Protein AF-A0A7X6ATV6-F1 (afdb_monomer_lite)

Radius of gyration: 15.99 Å; chains: 1; bounding box: 44×37×43 Å

Structure (mmCIF, N/CA/C/O backbone):
data_AF-A0A7X6ATV6-F1
#
_entry.id   AF-A0A7X6ATV6-F1
#
loop_
_atom_site.group_PDB
_atom_site.id
_atom_site.type_symbol
_atom_site.label_atom_id
_atom_site.label_alt_id
_atom_site.label_comp_id
_atom_site.label_asym_id
_atom_site.label_entity_id
_atom_site.label_seq_id
_atom_site.pdbx_PDB_ins_code
_atom_site.Cartn_x
_atom_site.Cartn_y
_atom_site.Cartn_z
_atom_site.occupancy
_atom_site.B_iso_or_equiv
_atom_site.auth_seq_id
_atom_site.auth_comp_id
_atom_site.auth_asym_id
_atom_site.auth_atom_id
_atom_site.pdbx_PDB_model_num
ATOM 1 N N . MET A 1 1 ? -5.546 -9.892 16.527 1.00 70.88 1 MET A N 1
ATOM 2 C CA . MET A 1 1 ? -4.340 -10.715 16.251 1.00 70.88 1 MET A CA 1
ATOM 3 C C . MET A 1 1 ? -4.509 -11.783 15.181 1.00 70.88 1 MET A C 1
ATOM 5 O O . MET A 1 1 ? -3.735 -11.763 14.235 1.00 70.88 1 MET A O 1
ATOM 9 N N . ALA A 1 2 ? -5.465 -12.716 15.292 1.00 83.88 2 ALA A N 1
ATOM 10 C CA . ALA A 1 2 ? -5.618 -13.784 14.291 1.00 83.88 2 ALA A CA 1
ATOM 11 C C . ALA A 1 2 ? -5.900 -13.245 12.872 1.00 83.88 2 ALA A C 1
ATOM 13 O O . ALA A 1 2 ? -5.251 -13.680 11.928 1.00 83.88 2 ALA A O 1
ATOM 14 N N . ALA A 1 3 ? -6.782 -12.245 12.746 1.00 85.44 3 ALA A N 1
ATOM 15 C CA . ALA A 1 3 ? -7.108 -11.611 11.465 1.00 85.44 3 ALA A CA 1
ATOM 16 C C . ALA A 1 3 ? -5.897 -10.924 10.801 1.00 85.44 3 ALA A C 1
ATOM 18 O O . ALA A 1 3 ? -5.619 -11.189 9.639 1.00 85.44 3 ALA A O 1
ATOM 19 N N . ALA A 1 4 ? -5.129 -10.117 11.544 1.00 83.38 4 ALA A N 1
ATOM 20 C CA . ALA A 1 4 ? -3.933 -9.446 11.019 1.00 83.38 4 ALA A CA 1
ATOM 21 C C . ALA A 1 4 ? -2.849 -10.441 10.563 1.00 83.38 4 ALA A C 1
ATOM 23 O O . ALA A 1 4 ? -2.261 -10.273 9.501 1.00 83.38 4 ALA A O 1
ATOM 24 N N . ARG A 1 5 ? -2.625 -11.529 11.315 1.00 85.12 5 ARG A N 1
ATOM 25 C CA . ARG A 1 5 ? -1.685 -12.584 10.895 1.00 85.12 5 ARG A CA 1
ATOM 26 C C . ARG A 1 5 ? -2.152 -13.323 9.645 1.00 85.12 5 ARG A C 1
ATOM 28 O O . ARG A 1 5 ? -1.343 -13.627 8.776 1.00 85.12 5 ARG A O 1
ATOM 35 N N . GLU A 1 6 ? -3.447 -13.609 9.549 1.00 88.88 6 GLU A N 1
ATOM 36 C CA . GLU A 1 6 ? -4.021 -14.246 8.364 1.00 88.88 6 GLU A CA 1
ATOM 37 C C . GLU A 1 6 ? -3.936 -13.336 7.131 1.00 88.88 6 GLU A C 1
ATOM 39 O O . GLU A 1 6 ? -3.590 -13.806 6.050 1.00 88.88 6 GLU A O 1
ATOM 44 N N . MET A 1 7 ? -4.181 -12.036 7.297 1.00 91.69 7 MET A N 1
ATOM 45 C CA . MET A 1 7 ? -3.987 -11.024 6.259 1.00 91.69 7 MET A CA 1
ATOM 46 C C . MET A 1 7 ? -2.541 -11.025 5.741 1.00 91.69 7 MET A C 1
ATOM 48 O O . MET A 1 7 ? -2.336 -11.184 4.539 1.00 91.69 7 MET A O 1
ATOM 52 N N . VAL A 1 8 ? -1.543 -10.930 6.631 1.00 86.62 8 VAL A N 1
ATOM 53 C CA . VAL A 1 8 ? -0.115 -10.990 6.253 1.00 86.62 8 VAL A CA 1
ATOM 54 C C . VAL A 1 8 ? 0.183 -12.255 5.456 1.00 86.62 8 VAL A C 1
ATOM 56 O O . VAL A 1 8 ? 0.708 -12.184 4.347 1.00 86.62 8 VAL A O 1
ATOM 59 N N . ARG A 1 9 ? -0.254 -13.414 5.962 1.00 89.12 9 ARG A N 1
ATOM 60 C CA . ARG A 1 9 ? -0.048 -14.704 5.298 1.00 89.12 9 ARG A CA 1
ATOM 61 C C . ARG A 1 9 ? -0.626 -14.724 3.878 1.00 89.12 9 ARG A C 1
ATOM 63 O O . ARG A 1 9 ? -0.003 -15.277 2.973 1.00 89.12 9 ARG A O 1
ATOM 70 N N . ARG A 1 10 ? -1.817 -14.157 3.658 1.00 89.19 10 ARG A N 1
ATOM 71 C CA . ARG A 1 10 ? -2.444 -14.104 2.324 1.00 89.19 10 ARG A CA 1
ATOM 72 C C . ARG A 1 10 ? -1.677 -13.205 1.360 1.00 89.19 10 ARG A C 1
ATOM 74 O O . ARG A 1 10 ? -1.476 -13.602 0.209 1.00 89.19 10 ARG A O 1
ATOM 81 N N . VAL A 1 11 ? -1.225 -12.042 1.829 1.00 88.19 11 VAL A N 1
ATOM 82 C CA . VAL A 1 11 ? -0.387 -11.127 1.041 1.00 88.19 11 VAL A CA 1
ATOM 83 C C . VAL A 1 11 ? 0.919 -11.817 0.654 1.00 88.19 11 VAL A C 1
ATOM 85 O O . VAL A 1 11 ? 1.252 -11.852 -0.532 1.00 88.19 11 VAL A O 1
ATOM 88 N N . ASP A 1 12 ? 1.596 -12.459 1.606 1.00 87.25 12 ASP A N 1
ATOM 89 C CA . ASP A 1 12 ? 2.847 -13.181 1.364 1.00 87.25 12 ASP A CA 1
ATOM 90 C C . ASP A 1 12 ? 2.681 -14.297 0.332 1.00 87.25 12 ASP A C 1
ATOM 92 O O . ASP A 1 12 ? 3.467 -14.389 -0.613 1.00 87.25 12 ASP A O 1
ATOM 96 N N . VAL A 1 13 ? 1.621 -15.106 0.451 1.00 89.00 13 VAL A N 1
ATOM 97 C CA . VAL A 1 13 ? 1.311 -16.170 -0.517 1.00 89.00 13 VAL A CA 1
ATOM 98 C C . VAL A 1 13 ? 1.110 -15.601 -1.922 1.00 89.00 13 VAL A C 1
ATOM 100 O O . VAL A 1 13 ? 1.645 -16.153 -2.885 1.00 89.00 13 VAL A O 1
ATOM 103 N N . ARG A 1 14 ? 0.382 -14.487 -2.075 1.00 90.50 14 ARG A N 1
ATOM 104 C CA . ARG A 1 14 ? 0.171 -13.876 -3.399 1.00 90.50 14 ARG A CA 1
ATOM 105 C C . ARG A 1 14 ? 1.440 -13.248 -3.964 1.00 90.50 14 ARG A C 1
ATOM 107 O O . ARG A 1 14 ? 1.712 -13.407 -5.153 1.00 90.50 14 ARG A O 1
ATOM 114 N N . VAL A 1 15 ? 2.236 -12.573 -3.137 1.00 85.50 15 VAL A N 1
ATOM 115 C CA . VAL A 1 15 ? 3.523 -11.994 -3.555 1.00 85.50 15 VAL A CA 1
ATOM 116 C C . VAL A 1 15 ? 4.514 -13.094 -3.951 1.00 85.50 15 VAL A C 1
ATOM 118 O O . VAL A 1 15 ? 5.241 -12.929 -4.933 1.00 85.50 15 VAL A O 1
ATOM 121 N N . ALA A 1 16 ? 4.532 -14.222 -3.237 1.00 83.56 16 ALA A N 1
ATOM 122 C CA . ALA A 1 16 ? 5.330 -15.396 -3.586 1.00 83.56 16 ALA A CA 1
ATOM 123 C C . ALA A 1 16 ? 4.864 -16.026 -4.907 1.00 83.56 16 ALA A C 1
ATOM 125 O O . ALA A 1 16 ? 5.672 -16.196 -5.817 1.00 83.56 16 ALA A O 1
ATOM 126 N N . ALA A 1 17 ? 3.559 -16.247 -5.077 1.00 84.38 17 ALA A N 1
ATOM 127 C CA . ALA A 1 17 ? 3.002 -16.759 -6.328 1.00 84.38 17 ALA A CA 1
ATOM 128 C C . ALA A 1 17 ? 3.311 -15.835 -7.523 1.00 84.38 17 ALA A C 1
ATOM 130 O O . ALA A 1 17 ? 3.591 -16.308 -8.623 1.00 84.38 17 ALA A O 1
ATOM 131 N N . GLN A 1 18 ? 3.318 -14.513 -7.314 1.00 79.69 18 GLN A N 1
ATOM 132 C CA . GLN A 1 18 ? 3.733 -13.546 -8.334 1.00 79.69 18 GLN A CA 1
ATOM 133 C C . GLN A 1 18 ? 5.227 -13.606 -8.661 1.00 79.69 18 GLN A C 1
ATOM 135 O O . GLN A 1 18 ? 5.617 -13.228 -9.758 1.00 79.69 18 GLN A O 1
ATOM 140 N N . ARG A 1 19 ? 6.085 -14.068 -7.744 1.00 75.06 19 ARG A N 1
ATOM 141 C CA . ARG A 1 19 ? 7.507 -14.322 -8.038 1.00 75.06 19 ARG A CA 1
ATOM 142 C C . ARG A 1 19 ? 7.679 -15.551 -8.922 1.00 75.06 19 ARG A C 1
ATOM 144 O O . ARG A 1 19 ? 8.480 -15.504 -9.847 1.00 75.06 19 ARG A O 1
ATOM 151 N N . GLU A 1 20 ? 6.926 -16.609 -8.647 1.00 72.19 20 GLU A N 1
ATOM 152 C CA . GLU A 1 20 ? 7.000 -17.887 -9.368 1.00 72.19 20 GLU A CA 1
ATOM 153 C C . GLU A 1 20 ? 6.452 -17.794 -10.796 1.00 72.19 20 GLU A C 1
ATOM 155 O O . GLU A 1 20 ? 6.977 -18.430 -11.704 1.00 72.19 20 GLU A O 1
ATOM 160 N N . ARG A 1 21 ? 5.426 -16.964 -11.015 1.00 70.88 21 ARG A N 1
ATOM 161 C CA . ARG A 1 21 ? 4.820 -16.744 -12.340 1.00 70.88 21 ARG A CA 1
ATOM 162 C C . ARG A 1 21 ? 5.677 -15.901 -13.284 1.00 70.88 21 ARG A C 1
ATOM 164 O O . ARG A 1 21 ? 5.297 -15.719 -14.437 1.00 70.88 21 ARG A O 1
ATOM 171 N N . ARG A 1 22 ? 6.815 -15.370 -12.828 1.00 69.00 22 ARG A N 1
ATOM 172 C CA . ARG A 1 22 ? 7.659 -14.512 -13.667 1.00 69.00 22 ARG A CA 1
ATOM 173 C C . ARG A 1 22 ? 8.338 -15.325 -14.743 1.00 69.00 22 ARG A C 1
ATOM 175 O O . ARG A 1 22 ? 9.198 -16.158 -14.470 1.00 69.00 22 ARG A O 1
ATOM 182 N N . HIS A 1 23 ? 7.992 -15.011 -15.980 1.00 65.06 23 HIS A N 1
ATOM 183 C CA . HIS A 1 23 ? 8.733 -15.484 -17.129 1.00 65.06 23 HIS A CA 1
ATOM 184 C C . HIS A 1 23 ? 10.078 -14.748 -17.217 1.00 65.06 23 HIS A C 1
ATOM 186 O O . HIS A 1 23 ? 10.117 -13.523 -17.048 1.00 65.06 23 HIS A O 1
ATOM 192 N N . PRO A 1 24 ? 11.185 -15.456 -17.504 1.00 65.00 24 PRO A N 1
ATOM 193 C CA . PRO A 1 24 ? 12.427 -14.808 -17.904 1.00 65.00 24 PRO A CA 1
ATOM 194 C C . PRO A 1 24 ? 12.153 -13.874 -19.094 1.00 65.00 24 PRO A C 1
ATOM 196 O O . PRO A 1 24 ? 11.619 -14.319 -20.107 1.00 65.00 24 PRO A O 1
ATOM 199 N N . GLY A 1 25 ? 12.476 -12.584 -18.958 1.00 69.88 25 GLY A N 1
ATOM 200 C CA . GLY A 1 25 ? 12.245 -11.570 -19.998 1.00 69.88 25 GLY A CA 1
ATOM 201 C C . GLY A 1 25 ? 10.915 -10.807 -19.920 1.00 69.88 25 GLY A C 1
ATOM 202 O O . GLY A 1 25 ? 10.622 -10.037 -20.829 1.00 69.88 25 GLY A O 1
ATOM 203 N N . GLY A 1 26 ? 10.112 -10.990 -18.864 1.00 79.88 26 GLY A N 1
ATOM 204 C CA . GLY A 1 26 ? 8.962 -10.115 -18.604 1.00 79.88 26 GLY A CA 1
ATOM 205 C C . GLY A 1 26 ? 9.389 -8.670 -18.317 1.00 79.88 26 GLY A C 1
ATOM 206 O O . GLY A 1 26 ? 10.448 -8.451 -17.728 1.00 79.88 26 GLY A O 1
ATOM 207 N N . ASP A 1 27 ? 8.563 -7.699 -18.716 1.00 88.75 27 ASP A N 1
ATOM 208 C CA . ASP A 1 27 ? 8.812 -6.273 -18.476 1.00 88.75 27 ASP A CA 1
ATOM 209 C C . ASP A 1 27 ? 8.926 -5.996 -16.958 1.00 88.75 27 ASP A C 1
ATOM 211 O O . ASP A 1 27 ? 7.940 -6.182 -16.229 1.00 88.75 27 ASP A O 1
ATOM 215 N N . PRO A 1 28 ? 10.103 -5.556 -16.458 1.00 89.25 28 PRO A N 1
ATOM 216 C CA . PRO A 1 28 ? 10.308 -5.244 -15.046 1.00 89.25 28 PRO A CA 1
ATOM 217 C C . PRO A 1 28 ? 9.292 -4.238 -14.501 1.00 89.25 28 PRO A C 1
ATOM 219 O O . PRO A 1 28 ? 8.895 -4.342 -13.338 1.00 89.25 28 PRO A O 1
ATOM 222 N N . TYR A 1 29 ? 8.837 -3.303 -15.340 1.00 91.94 29 TYR A N 1
ATOM 223 C CA . TYR A 1 29 ? 7.850 -2.295 -14.977 1.00 91.94 29 TYR A CA 1
ATOM 224 C C . TYR A 1 29 ? 6.485 -2.918 -14.676 1.00 91.94 29 TYR A C 1
ATOM 226 O O . TYR A 1 29 ? 5.921 -2.689 -13.603 1.00 91.94 29 TYR A O 1
ATOM 234 N N . LEU A 1 30 ? 5.982 -3.766 -15.578 1.00 91.00 30 LEU A N 1
ATOM 235 C CA . LEU A 1 30 ? 4.711 -4.472 -15.381 1.00 91.00 30 LEU A CA 1
ATOM 236 C C . LEU A 1 30 ? 4.770 -5.368 -14.145 1.00 91.00 30 LEU A C 1
ATOM 238 O O . LEU A 1 30 ? 3.854 -5.364 -13.323 1.00 91.00 30 LEU A O 1
ATOM 242 N N . VAL A 1 31 ? 5.895 -6.058 -13.949 1.00 90.00 31 VAL A N 1
ATOM 243 C CA . VAL A 1 31 ? 6.134 -6.857 -12.744 1.00 90.00 31 VAL A CA 1
ATOM 244 C C . VAL A 1 31 ? 6.065 -5.995 -11.481 1.00 90.00 31 VAL A C 1
ATOM 246 O O . VAL A 1 31 ? 5.475 -6.413 -10.480 1.00 90.00 31 VAL A O 1
ATOM 249 N N . ALA A 1 32 ? 6.659 -4.800 -11.495 1.00 92.81 32 ALA A N 1
ATOM 250 C CA . ALA A 1 32 ? 6.622 -3.905 -10.348 1.00 92.81 32 ALA A CA 1
ATOM 251 C C . ALA A 1 32 ? 5.196 -3.432 -10.036 1.00 92.81 32 ALA A C 1
ATOM 253 O O . ALA A 1 32 ? 4.785 -3.467 -8.873 1.00 92.81 32 ALA A O 1
ATOM 254 N N . GLN A 1 33 ? 4.420 -3.077 -11.065 1.00 94.31 33 GLN A N 1
ATOM 255 C CA . GLN A 1 33 ? 3.012 -2.703 -10.923 1.00 94.31 33 GLN A CA 1
ATOM 256 C C . GLN A 1 33 ? 2.160 -3.842 -10.351 1.00 94.31 33 GLN A C 1
ATOM 258 O O . GLN A 1 33 ? 1.358 -3.620 -9.444 1.00 94.31 33 GLN A O 1
ATOM 263 N N . GLU A 1 34 ? 2.341 -5.068 -10.842 1.00 93.00 34 GLU A N 1
ATOM 264 C CA . GLU A 1 34 ? 1.581 -6.236 -10.388 1.00 93.00 34 GLU A CA 1
ATOM 265 C C . GLU A 1 34 ? 1.844 -6.578 -8.920 1.00 93.00 34 GLU A C 1
ATOM 267 O O . GLU A 1 34 ? 0.911 -6.936 -8.192 1.00 93.00 34 GLU A O 1
ATOM 272 N N . VAL A 1 35 ? 3.101 -6.457 -8.475 1.00 93.81 35 VAL A N 1
ATOM 273 C CA . VAL A 1 35 ? 3.481 -6.700 -7.076 1.00 93.81 35 VAL A CA 1
ATOM 274 C C . VAL A 1 35 ? 2.985 -5.588 -6.173 1.00 93.81 35 VAL A C 1
ATOM 276 O O . VAL A 1 35 ? 2.376 -5.886 -5.151 1.00 93.81 35 VAL A O 1
ATOM 279 N N . ALA A 1 36 ? 3.210 -4.327 -6.542 1.00 96.00 36 ALA A N 1
ATOM 280 C CA . ALA A 1 36 ? 2.706 -3.182 -5.790 1.00 96.00 36 ALA A CA 1
ATOM 281 C C . ALA A 1 36 ? 1.172 -3.243 -5.655 1.00 96.00 36 ALA A C 1
ATOM 283 O O . ALA A 1 36 ? 0.625 -3.024 -4.577 1.00 96.00 36 ALA A O 1
ATOM 284 N N . GLY A 1 37 ? 0.475 -3.680 -6.707 1.00 96.06 37 GLY A N 1
ATOM 285 C CA . GLY A 1 37 ? -0.966 -3.918 -6.688 1.00 96.06 37 GLY A CA 1
ATOM 286 C C . GLY A 1 37 ? -1.441 -5.015 -5.725 1.00 96.06 37 GLY A C 1
ATOM 287 O O . GLY A 1 37 ? -2.635 -5.072 -5.434 1.00 96.06 37 GLY A O 1
ATOM 288 N N . GLN A 1 38 ? -0.567 -5.886 -5.203 1.00 95.50 38 GLN A N 1
ATOM 289 C CA . GLN A 1 38 ? -0.959 -6.878 -4.187 1.00 95.50 38 GLN A CA 1
ATOM 290 C C . GLN A 1 38 ? -1.243 -6.259 -2.814 1.00 95.50 38 GLN A C 1
ATOM 292 O O . GLN A 1 38 ? -1.888 -6.910 -1.997 1.00 95.50 38 GLN A O 1
ATOM 297 N N . PHE A 1 39 ? -0.789 -5.024 -2.585 1.00 96.06 39 PHE A N 1
ATOM 298 C CA . PHE A 1 39 ? -0.963 -4.278 -1.335 1.00 96.06 39 PHE A CA 1
ATOM 299 C C . PHE A 1 39 ? -2.136 -3.289 -1.387 1.00 96.06 39 PHE A C 1
ATOM 301 O O . PHE A 1 39 ? -2.380 -2.582 -0.416 1.00 96.06 39 PHE A O 1
ATOM 308 N N . LEU A 1 40 ? -2.841 -3.227 -2.521 1.00 97.69 40 LEU A N 1
ATOM 309 C CA . LEU A 1 40 ? -3.898 -2.258 -2.801 1.00 97.69 40 LEU A CA 1
ATOM 310 C C . LEU A 1 40 ? -5.264 -2.962 -2.885 1.00 97.69 40 LEU A C 1
ATOM 312 O O . LEU A 1 40 ? -5.328 -4.082 -3.406 1.00 97.69 40 LEU A O 1
ATOM 316 N N . PRO A 1 41 ? -6.369 -2.313 -2.468 1.00 97.25 41 PRO A N 1
ATOM 317 C CA . PRO A 1 41 ? -7.715 -2.892 -2.483 1.00 97.25 41 PRO A CA 1
ATOM 318 C C . PRO A 1 41 ? -8.313 -2.904 -3.898 1.00 97.25 41 PRO A C 1
ATOM 320 O O . PRO A 1 41 ? -9.244 -2.176 -4.229 1.00 97.25 41 PRO A O 1
ATOM 323 N N . LEU A 1 42 ? -7.730 -3.717 -4.778 1.00 97.06 42 LEU A N 1
ATOM 324 C CA . LEU A 1 42 ? -8.101 -3.796 -6.195 1.00 97.06 42 LEU A CA 1
ATOM 325 C C . LEU A 1 42 ? -9.173 -4.857 -6.490 1.00 97.06 42 LEU A C 1
ATOM 327 O O . LEU A 1 42 ? -9.641 -4.948 -7.625 1.00 97.06 42 LEU A O 1
ATOM 331 N N . ASP A 1 43 ? -9.517 -5.673 -5.496 1.00 96.31 43 ASP A N 1
ATOM 332 C CA . ASP A 1 43 ? -10.619 -6.634 -5.502 1.00 96.31 43 ASP A CA 1
ATOM 333 C C . ASP A 1 43 ? -11.145 -6.855 -4.075 1.00 96.31 43 ASP A C 1
ATOM 335 O O . ASP A 1 43 ? -10.568 -6.353 -3.111 1.00 96.31 43 ASP A O 1
ATOM 339 N N . ALA A 1 44 ? -12.242 -7.607 -3.944 1.00 95.12 44 ALA A N 1
ATOM 340 C CA . ALA A 1 44 ? -12.905 -7.843 -2.661 1.00 95.12 44 ALA A CA 1
ATOM 341 C C . ALA A 1 44 ? -11.978 -8.482 -1.613 1.00 95.12 44 ALA A C 1
ATOM 343 O O . ALA A 1 44 ? -11.968 -8.058 -0.463 1.00 95.12 44 ALA A O 1
ATOM 344 N N . ALA A 1 45 ? -11.154 -9.457 -2.013 1.00 94.50 45 ALA A N 1
ATOM 345 C CA . ALA A 1 45 ? -10.250 -10.132 -1.085 1.00 94.50 45 ALA A CA 1
ATOM 346 C C . ALA A 1 45 ? -9.199 -9.166 -0.520 1.00 94.50 45 ALA A C 1
ATOM 348 O O . ALA A 1 45 ? -8.930 -9.176 0.680 1.00 94.50 45 ALA A O 1
ATOM 349 N N . ARG A 1 46 ? -8.628 -8.315 -1.379 1.00 96.19 46 ARG A N 1
ATOM 350 C CA . ARG A 1 46 ? -7.663 -7.295 -0.962 1.00 96.19 46 ARG A CA 1
ATOM 351 C C . ARG A 1 46 ? -8.323 -6.146 -0.202 1.00 96.19 46 ARG A C 1
ATOM 353 O O . ARG A 1 46 ? -7.689 -5.599 0.686 1.00 96.19 46 ARG A O 1
ATOM 360 N N . ALA A 1 47 ? -9.578 -5.808 -0.495 1.00 96.38 47 ALA A N 1
ATOM 361 C CA . ALA A 1 47 ? -10.332 -4.811 0.266 1.00 96.38 47 ALA A CA 1
ATOM 362 C C . ALA A 1 47 ? -10.575 -5.249 1.720 1.00 96.38 47 ALA A C 1
ATOM 364 O O . ALA A 1 47 ? -10.374 -4.458 2.641 1.00 96.38 47 ALA A O 1
ATOM 365 N N . ASP A 1 48 ? -10.929 -6.519 1.941 1.00 95.44 48 ASP A N 1
ATOM 366 C CA . ASP A 1 48 ? -11.073 -7.071 3.294 1.00 95.44 48 ASP A CA 1
ATOM 367 C C . ASP A 1 48 ? -9.743 -7.019 4.064 1.00 95.44 48 ASP A C 1
ATOM 369 O O . ASP A 1 48 ? -9.690 -6.684 5.247 1.00 95.44 48 ASP A O 1
ATOM 373 N N . GLU A 1 49 ? -8.643 -7.340 3.388 1.00 95.75 49 GLU A N 1
ATOM 374 C CA . GLU A 1 49 ? -7.305 -7.322 3.975 1.00 95.75 49 GLU A CA 1
ATOM 375 C C . GLU A 1 49 ? -6.853 -5.911 4.345 1.00 95.75 49 GLU A C 1
ATOM 377 O O . GLU A 1 49 ? -6.347 -5.704 5.445 1.00 95.75 49 GLU A O 1
ATOM 382 N N . THR A 1 50 ? -7.068 -4.922 3.479 1.00 96.31 50 THR A N 1
ATOM 383 C CA . THR A 1 50 ? -6.681 -3.541 3.779 1.00 96.31 50 THR A CA 1
ATOM 384 C C . THR A 1 50 ? -7.545 -2.912 4.870 1.00 96.31 50 THR A C 1
ATOM 386 O O . THR A 1 50 ? -7.040 -2.097 5.641 1.00 96.31 50 THR A O 1
ATOM 389 N N . ALA A 1 51 ? -8.808 -3.329 5.002 1.00 96.31 51 ALA A N 1
ATOM 390 C CA . ALA A 1 51 ? -9.647 -2.973 6.146 1.00 96.31 51 ALA A CA 1
ATOM 391 C C . ALA A 1 51 ? -9.076 -3.528 7.460 1.00 96.31 51 ALA A C 1
ATOM 393 O O . ALA A 1 51 ? -8.903 -2.783 8.425 1.00 96.31 51 ALA A O 1
ATOM 394 N N . VAL A 1 52 ? -8.682 -4.807 7.477 1.00 95.81 52 VAL A N 1
ATOM 395 C CA . VAL A 1 52 ? -8.023 -5.422 8.643 1.00 95.81 52 VAL A CA 1
ATOM 396 C C . VAL A 1 52 ? -6.701 -4.727 8.972 1.00 95.81 52 VAL A C 1
ATOM 398 O O . VAL A 1 52 ? -6.407 -4.517 10.150 1.00 95.81 52 VAL A O 1
ATOM 401 N N . TRP A 1 53 ? -5.905 -4.367 7.960 1.00 96.00 53 TRP A N 1
ATOM 402 C CA . TRP A 1 53 ? -4.679 -3.593 8.150 1.00 96.00 53 TRP A CA 1
ATOM 403 C C . TRP A 1 53 ? -4.973 -2.256 8.833 1.00 96.00 53 TRP A C 1
ATOM 405 O O . TRP A 1 53 ? -4.329 -1.948 9.833 1.00 96.00 53 TRP A O 1
ATOM 415 N N . LEU A 1 54 ? -5.966 -1.504 8.345 1.00 96.50 54 LEU A N 1
ATOM 416 C CA . LEU A 1 54 ? -6.325 -0.191 8.880 1.00 96.50 54 LEU A CA 1
ATOM 417 C C . LEU A 1 54 ? -6.756 -0.271 10.350 1.00 96.50 54 LEU A C 1
ATOM 419 O O . LEU A 1 54 ? -6.229 0.463 11.189 1.00 96.50 54 LEU A O 1
ATOM 423 N N . ASP A 1 55 ? -7.663 -1.194 10.671 1.00 95.81 55 ASP A N 1
ATOM 424 C CA . ASP A 1 55 ? -8.121 -1.419 12.045 1.00 95.81 55 ASP A CA 1
ATOM 425 C C . ASP A 1 55 ? -6.954 -1.806 12.963 1.00 95.81 55 ASP A C 1
ATOM 427 O O . ASP A 1 55 ? -6.846 -1.336 14.100 1.00 95.81 55 ASP A O 1
ATOM 431 N N . PHE A 1 56 ? -6.044 -2.645 12.459 1.00 95.38 56 PHE A N 1
ATOM 432 C CA . PHE A 1 56 ? -4.882 -3.106 13.203 1.00 95.38 56 PHE A CA 1
ATOM 433 C C . PHE A 1 56 ? -3.898 -1.973 13.514 1.00 95.38 56 PHE A C 1
ATOM 435 O O . PHE A 1 56 ? -3.528 -1.791 14.677 1.00 95.38 56 PHE A O 1
ATOM 442 N N . VAL A 1 57 ? -3.484 -1.194 12.508 1.00 93.81 57 VAL A N 1
ATOM 443 C CA . VAL A 1 57 ? -2.518 -0.100 12.712 1.00 93.81 57 VAL A CA 1
ATOM 444 C C . VAL A 1 57 ? -3.113 1.030 13.553 1.00 93.81 57 VAL A C 1
ATOM 446 O O . VAL A 1 57 ? -2.389 1.664 14.319 1.00 93.81 57 VAL A O 1
ATOM 449 N N . ALA A 1 58 ? -4.431 1.248 13.485 1.00 95.12 58 ALA A N 1
ATOM 450 C CA . ALA A 1 58 ? -5.125 2.180 14.366 1.00 95.12 58 ALA A CA 1
ATOM 451 C C . ALA A 1 58 ? -5.093 1.712 15.831 1.00 95.12 58 ALA A C 1
ATOM 453 O O . ALA A 1 58 ? -4.742 2.501 16.711 1.00 95.12 58 ALA A O 1
ATOM 454 N N . ALA A 1 59 ? -5.397 0.436 16.093 1.00 95.44 59 ALA A N 1
ATOM 455 C CA . ALA A 1 59 ? -5.361 -0.137 17.440 1.00 95.44 59 ALA A CA 1
ATOM 456 C C . ALA A 1 59 ? -3.946 -0.136 18.044 1.00 95.44 59 ALA A C 1
ATOM 458 O O . ALA A 1 59 ? -3.773 0.163 19.229 1.00 95.44 59 ALA A O 1
ATOM 459 N N . ALA A 1 60 ? -2.921 -0.393 17.226 1.00 95.56 60 ALA A N 1
ATOM 460 C CA . ALA A 1 60 ? -1.532 -0.439 17.677 1.00 95.56 60 ALA A CA 1
ATOM 461 C C . ALA A 1 60 ? -1.002 0.890 18.235 1.00 95.56 60 ALA A C 1
ATOM 463 O O . ALA A 1 60 ? -0.028 0.902 18.983 1.00 95.56 60 ALA A O 1
ATOM 464 N N . ARG A 1 61 ? -1.670 2.014 17.945 1.00 95.69 61 ARG A N 1
ATOM 465 C CA . ARG A 1 61 ? -1.314 3.322 18.517 1.00 95.69 61 ARG A CA 1
ATOM 466 C C . ARG A 1 61 ? -1.548 3.419 20.021 1.00 95.69 61 ARG A C 1
ATOM 468 O O . ARG A 1 61 ? -0.939 4.269 20.665 1.00 95.69 61 ARG A O 1
ATOM 475 N N . THR A 1 62 ? -2.458 2.616 20.564 1.00 96.19 62 THR A N 1
ATOM 476 C CA . THR A 1 62 ? -2.833 2.665 21.985 1.00 96.19 62 THR A CA 1
ATOM 477 C C . THR A 1 62 ? -2.648 1.334 22.703 1.00 96.19 62 THR A C 1
ATOM 479 O O . THR A 1 62 ? -2.836 1.280 23.915 1.00 96.19 62 THR A O 1
ATOM 482 N N . ASP A 1 63 ? -2.276 0.276 21.984 1.00 94.88 63 ASP A N 1
ATOM 483 C CA . ASP A 1 63 ? -1.964 -1.035 22.547 1.00 94.88 63 ASP A CA 1
ATOM 484 C C . ASP A 1 63 ? -0.491 -1.397 22.278 1.00 94.88 63 ASP A C 1
ATOM 486 O O . ASP A 1 63 ? -0.147 -1.815 21.166 1.00 94.88 63 ASP A O 1
ATOM 490 N N . PRO A 1 64 ? 0.394 -1.270 23.287 1.00 90.88 64 PRO A N 1
ATOM 491 C CA . PRO A 1 64 ? 1.809 -1.605 23.151 1.00 90.88 64 PRO A CA 1
ATOM 492 C C . PRO A 1 64 ? 2.068 -3.048 22.706 1.00 90.88 64 PRO A C 1
ATOM 494 O O . PRO A 1 64 ? 3.080 -3.300 22.056 1.00 90.88 64 PRO A O 1
ATOM 497 N N . ALA A 1 65 ? 1.162 -3.990 22.997 1.00 90.69 65 ALA A N 1
ATOM 498 C CA . ALA A 1 65 ? 1.318 -5.388 22.591 1.00 90.69 65 ALA A CA 1
ATOM 499 C C . ALA A 1 65 ? 1.211 -5.584 21.068 1.00 90.69 65 ALA A C 1
ATOM 501 O O . ALA A 1 65 ? 1.574 -6.640 20.550 1.00 90.69 65 ALA A O 1
ATOM 502 N N . LEU A 1 66 ? 0.702 -4.582 20.346 1.00 91.19 66 LEU A N 1
ATOM 503 C CA . LEU A 1 66 ? 0.589 -4.585 18.888 1.00 91.19 66 LEU A CA 1
ATOM 504 C C . LEU A 1 66 ? 1.711 -3.798 18.198 1.00 91.19 66 LEU A C 1
ATOM 506 O O . LEU A 1 66 ? 1.850 -3.893 16.978 1.00 91.19 66 LEU A O 1
ATOM 510 N N . GLY A 1 67 ? 2.491 -3.021 18.956 1.00 91.12 67 GLY A N 1
ATOM 511 C CA . GLY A 1 67 ? 3.447 -2.051 18.422 1.00 91.12 67 GLY A CA 1
ATOM 512 C C . GLY A 1 67 ? 4.544 -2.682 17.568 1.00 91.12 67 GLY A C 1
ATOM 513 O O . GLY A 1 67 ? 4.792 -2.212 16.462 1.00 91.12 67 GLY A O 1
ATOM 514 N N . GLU A 1 68 ? 5.148 -3.776 18.037 1.00 91.12 68 GLU A N 1
ATOM 515 C CA . GLU A 1 68 ? 6.213 -4.480 17.303 1.00 91.12 68 GLU A CA 1
ATOM 516 C C . GLU A 1 68 ? 5.736 -4.938 15.920 1.00 91.12 68 GLU A C 1
ATOM 518 O O . GLU A 1 68 ? 6.381 -4.670 14.912 1.00 91.12 68 GLU A O 1
ATOM 523 N N . ILE A 1 69 ? 4.543 -5.528 15.846 1.00 89.19 69 ILE A N 1
ATOM 524 C CA . ILE A 1 69 ? 3.980 -6.013 14.581 1.00 89.19 69 ILE A CA 1
ATOM 525 C C . ILE A 1 69 ? 3.600 -4.846 13.663 1.00 89.19 69 ILE A C 1
ATOM 527 O O . ILE A 1 69 ? 3.742 -4.946 12.448 1.00 89.19 69 ILE A O 1
ATOM 531 N N . ALA A 1 70 ? 3.129 -3.722 14.209 1.00 91.88 70 ALA A N 1
ATOM 532 C CA . ALA A 1 70 ? 2.864 -2.534 13.400 1.00 91.88 70 ALA A CA 1
ATOM 533 C C . ALA A 1 70 ? 4.149 -1.981 12.755 1.00 91.88 70 ALA A C 1
ATOM 535 O O . ALA A 1 70 ? 4.118 -1.591 11.587 1.00 91.88 70 ALA A O 1
ATOM 536 N N . VAL A 1 71 ? 5.273 -2.007 13.481 1.00 93.75 71 VAL A N 1
ATOM 537 C CA . VAL A 1 71 ? 6.598 -1.657 12.943 1.00 93.75 71 VAL A CA 1
ATOM 538 C C . VAL A 1 71 ? 7.027 -2.655 11.867 1.00 93.75 71 VAL A C 1
ATOM 540 O O . VAL A 1 71 ? 7.407 -2.240 10.778 1.00 93.75 71 VAL A O 1
ATOM 543 N N . GLU A 1 72 ? 6.871 -3.961 12.098 1.00 92.25 72 GLU A N 1
ATOM 544 C CA . GLU A 1 72 ? 7.198 -4.986 11.095 1.00 92.25 72 GLU A CA 1
ATOM 545 C C . GLU A 1 72 ? 6.409 -4.813 9.788 1.00 92.25 72 GLU A C 1
ATOM 547 O O . GLU A 1 72 ? 6.970 -4.950 8.700 1.00 92.25 72 GLU A O 1
ATOM 552 N N . LEU A 1 73 ? 5.113 -4.487 9.868 1.00 92.44 73 LEU A N 1
ATOM 553 C CA . LEU A 1 73 ? 4.284 -4.207 8.690 1.00 92.44 73 LEU A CA 1
ATOM 554 C C . LEU A 1 73 ? 4.775 -2.966 7.935 1.00 92.44 73 LEU A C 1
ATOM 556 O O . LEU A 1 73 ? 4.874 -2.982 6.705 1.00 92.44 73 LEU A O 1
ATOM 560 N N . HIS A 1 74 ? 5.092 -1.906 8.677 1.00 94.81 74 HIS A N 1
ATOM 561 C CA . HIS A 1 74 ? 5.599 -0.647 8.141 1.00 94.81 74 HIS A CA 1
ATOM 562 C C . HIS A 1 74 ? 6.936 -0.834 7.407 1.00 94.81 74 HIS A C 1
ATOM 564 O O . HIS A 1 74 ? 7.085 -0.397 6.259 1.00 94.81 74 HIS A O 1
ATOM 570 N N . ASP A 1 75 ? 7.879 -1.533 8.039 1.00 95.94 75 ASP A N 1
ATOM 571 C CA . ASP A 1 75 ? 9.201 -1.834 7.487 1.00 95.94 75 ASP A CA 1
ATOM 572 C C . ASP A 1 75 ? 9.110 -2.831 6.328 1.00 95.94 75 ASP A C 1
ATOM 574 O O . ASP A 1 75 ? 9.809 -2.706 5.318 1.00 95.94 75 ASP A O 1
ATOM 578 N N . GLY A 1 76 ? 8.205 -3.806 6.429 1.00 93.62 76 GLY A N 1
ATOM 579 C CA . GLY A 1 76 ? 7.963 -4.812 5.403 1.00 93.62 76 GLY A CA 1
ATOM 580 C C . GLY A 1 76 ? 7.558 -4.193 4.066 1.00 93.62 76 GLY A C 1
ATOM 581 O O . GLY A 1 76 ? 8.133 -4.547 3.028 1.00 93.62 76 GLY A O 1
ATOM 582 N N . LEU A 1 77 ? 6.627 -3.232 4.077 1.00 95.56 77 LEU A N 1
ATOM 583 C CA . LEU A 1 77 ? 6.201 -2.529 2.864 1.00 95.56 77 LEU A CA 1
ATOM 584 C C . LEU A 1 77 ? 7.344 -1.710 2.247 1.00 95.56 77 LEU A C 1
ATOM 586 O O . LEU A 1 77 ? 7.555 -1.781 1.035 1.00 95.56 77 LEU A O 1
ATOM 590 N N . ARG A 1 78 ? 8.138 -1.010 3.065 1.00 97.62 78 ARG A N 1
ATOM 591 C CA . ARG A 1 78 ? 9.322 -0.247 2.616 1.00 97.62 78 ARG A CA 1
ATOM 592 C C . ARG A 1 78 ? 10.386 -1.143 2.004 1.00 97.62 78 ARG A C 1
ATOM 594 O O . ARG A 1 78 ? 10.908 -0.855 0.927 1.00 97.62 78 ARG A O 1
ATOM 601 N N . ALA A 1 79 ? 10.642 -2.293 2.621 1.00 95.88 79 ALA A N 1
ATOM 602 C CA . ALA A 1 79 ? 11.552 -3.289 2.077 1.00 95.88 79 ALA A CA 1
ATOM 603 C C . ALA A 1 79 ? 11.042 -3.862 0.743 1.00 95.88 79 ALA A C 1
ATOM 605 O O . ALA A 1 79 ? 11.835 -4.168 -0.149 1.00 95.88 79 ALA A O 1
ATOM 606 N N . VAL A 1 80 ? 9.725 -4.034 0.575 1.00 94.94 80 VAL A N 1
ATOM 607 C CA . VAL A 1 80 ? 9.141 -4.400 -0.723 1.00 94.94 80 VAL A CA 1
ATOM 608 C C . VAL A 1 80 ? 9.338 -3.277 -1.736 1.00 94.94 80 VAL A C 1
ATOM 610 O O . VAL A 1 80 ? 9.862 -3.564 -2.809 1.00 94.94 80 VAL A O 1
ATOM 613 N N . ALA A 1 81 ? 8.992 -2.036 -1.398 1.00 96.62 81 ALA A N 1
ATOM 614 C CA . ALA A 1 81 ? 9.124 -0.878 -2.277 1.00 96.62 81 ALA A CA 1
ATOM 615 C C . ALA A 1 81 ? 10.563 -0.705 -2.788 1.00 96.62 81 ALA A C 1
ATOM 617 O O . ALA A 1 81 ? 10.780 -0.688 -3.999 1.00 96.62 81 ALA A O 1
ATOM 618 N N . GLY A 1 82 ? 11.557 -0.714 -1.893 1.00 96.56 82 GLY A N 1
ATOM 619 C CA . GLY A 1 82 ? 12.970 -0.632 -2.273 1.00 96.56 82 GLY A CA 1
ATOM 620 C C . GLY A 1 82 ? 13.406 -1.779 -3.188 1.00 96.56 82 GLY A C 1
ATOM 621 O O . GLY A 1 82 ? 14.067 -1.565 -4.197 1.00 96.56 82 GLY A O 1
ATOM 622 N N . ARG A 1 83 ? 12.951 -3.011 -2.924 1.00 94.75 83 ARG A N 1
ATOM 623 C CA . ARG A 1 83 ? 13.227 -4.161 -3.806 1.00 94.75 83 ARG A CA 1
ATOM 624 C C . ARG A 1 83 ? 12.559 -4.062 -5.179 1.00 94.75 83 ARG A C 1
ATOM 626 O O . ARG A 1 83 ? 13.032 -4.720 -6.108 1.00 94.75 83 ARG A O 1
ATOM 633 N N . LEU A 1 84 ? 11.427 -3.370 -5.300 1.00 94.25 84 LEU A N 1
ATOM 634 C CA . LEU A 1 84 ? 10.781 -3.132 -6.591 1.00 94.25 84 LEU A CA 1
ATOM 635 C C . LEU A 1 84 ? 11.571 -2.094 -7.381 1.00 94.25 84 LEU A C 1
ATOM 637 O O . LEU A 1 84 ? 11.911 -2.363 -8.526 1.00 94.25 84 LEU A O 1
ATOM 641 N N . LEU A 1 85 ? 11.937 -0.982 -6.748 1.00 95.38 85 LEU A N 1
ATOM 642 C CA . LEU A 1 85 ? 12.721 0.082 -7.373 1.00 95.38 85 LEU A CA 1
ATOM 643 C C . LEU A 1 85 ? 14.122 -0.371 -7.788 1.00 95.38 85 LEU A C 1
ATOM 645 O O . LEU A 1 85 ? 14.497 -0.147 -8.933 1.00 95.38 85 LEU A O 1
ATOM 649 N N . HIS A 1 86 ? 14.820 -1.134 -6.945 1.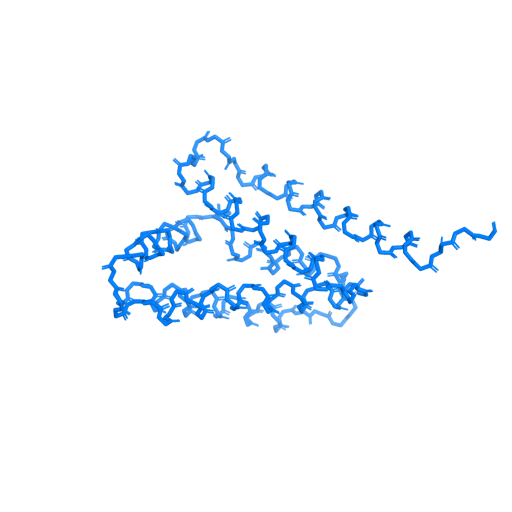00 93.75 86 HIS A N 1
ATOM 650 C CA . HIS A 1 86 ? 16.119 -1.719 -7.290 1.00 93.75 86 HIS A CA 1
ATOM 651 C C . HIS A 1 86 ? 16.051 -2.549 -8.585 1.00 93.75 86 HIS A C 1
ATOM 653 O O . HIS A 1 86 ? 16.921 -2.473 -9.447 1.00 93.75 86 HIS A O 1
ATOM 659 N N . ARG A 1 87 ? 14.968 -3.317 -8.783 1.00 91.00 87 ARG A N 1
ATOM 660 C CA . ARG A 1 87 ? 14.761 -4.093 -10.024 1.00 91.00 87 ARG A CA 1
ATOM 661 C C . ARG A 1 87 ? 14.491 -3.229 -11.249 1.00 91.00 87 ARG A C 1
ATOM 663 O O . ARG A 1 87 ? 14.664 -3.713 -12.362 1.00 91.00 87 ARG A O 1
ATOM 670 N N . LEU A 1 88 ? 14.032 -2.004 -11.040 1.00 92.50 88 LEU A N 1
ATOM 671 C CA . LEU A 1 88 ? 13.833 -1.012 -12.086 1.00 92.50 88 LEU A CA 1
ATOM 672 C C . LEU A 1 88 ? 15.078 -0.134 -12.297 1.00 92.50 88 LEU A C 1
ATOM 674 O O . LEU A 1 88 ? 15.005 0.815 -13.068 1.00 92.50 88 LEU A O 1
ATOM 678 N N . GLY A 1 89 ? 16.199 -0.438 -11.629 1.00 93.25 89 GLY A N 1
ATOM 679 C CA . GLY A 1 89 ? 17.435 0.342 -11.713 1.00 93.25 89 GLY A CA 1
ATOM 680 C C . GLY A 1 89 ? 17.454 1.590 -10.829 1.00 93.25 89 GLY A C 1
ATOM 681 O O . GLY A 1 89 ? 18.295 2.453 -11.031 1.00 93.25 89 GLY A O 1
ATOM 682 N N . VAL A 1 90 ? 16.540 1.707 -9.860 1.00 94.38 90 VAL A N 1
ATOM 683 C CA . VAL A 1 90 ? 16.463 2.860 -8.952 1.00 94.38 90 VAL A CA 1
ATOM 684 C C . VAL A 1 90 ? 16.929 2.457 -7.556 1.00 94.38 90 VAL A C 1
ATOM 686 O O . VAL A 1 90 ? 16.206 1.779 -6.824 1.00 94.38 90 VAL A O 1
ATOM 689 N N . ASP A 1 91 ? 18.117 2.929 -7.178 1.00 93.31 91 ASP A N 1
ATOM 690 C CA . ASP A 1 91 ? 18.754 2.686 -5.877 1.00 93.31 91 ASP A CA 1
ATOM 691 C C . ASP A 1 91 ? 18.745 3.940 -4.990 1.00 93.31 91 ASP A C 1
ATOM 693 O O . ASP A 1 91 ? 19.779 4.417 -4.527 1.00 93.31 91 ASP A O 1
ATOM 697 N N . ASP A 1 92 ? 17.547 4.475 -4.745 1.00 93.75 92 ASP A N 1
ATOM 698 C CA . ASP A 1 92 ? 17.328 5.643 -3.887 1.00 93.75 92 ASP A CA 1
ATOM 699 C C . ASP A 1 92 ? 16.372 5.309 -2.719 1.00 93.75 92 ASP A C 1
ATOM 701 O O . ASP A 1 92 ? 15.209 4.948 -2.948 1.00 93.75 92 ASP A O 1
ATOM 705 N N . PRO A 1 93 ? 16.815 5.431 -1.450 1.00 93.62 93 PRO A N 1
ATOM 706 C CA . PRO A 1 93 ? 15.954 5.202 -0.292 1.00 93.62 93 PRO A CA 1
ATOM 707 C C . PRO A 1 93 ? 14.793 6.203 -0.190 1.00 93.62 93 PRO A C 1
ATOM 709 O O . PRO A 1 93 ? 13.738 5.843 0.334 1.00 93.62 93 PRO A O 1
ATOM 712 N N . VAL A 1 94 ? 14.937 7.431 -0.703 1.00 96.50 94 VAL A N 1
ATOM 713 C CA . VAL A 1 94 ? 13.846 8.419 -0.716 1.00 96.50 94 VAL A CA 1
ATOM 714 C C . VAL A 1 94 ? 12.784 8.015 -1.735 1.00 96.50 94 VAL A C 1
ATOM 716 O O . VAL A 1 94 ? 11.595 8.043 -1.419 1.00 96.50 94 VAL A O 1
ATOM 719 N N . ALA A 1 95 ? 13.184 7.556 -2.923 1.00 96.19 95 ALA A N 1
ATOM 720 C CA . ALA A 1 95 ? 12.271 6.953 -3.889 1.00 96.19 95 ALA A CA 1
ATOM 721 C C . ALA A 1 95 ? 11.527 5.735 -3.306 1.00 96.19 95 ALA A C 1
ATOM 723 O O . ALA A 1 95 ? 10.321 5.587 -3.528 1.00 96.19 95 ALA A O 1
ATOM 724 N N . ALA A 1 96 ? 12.210 4.886 -2.528 1.00 96.75 96 ALA A N 1
ATOM 725 C CA . ALA A 1 96 ? 11.586 3.740 -1.862 1.00 96.75 96 ALA A CA 1
ATOM 726 C C . ALA A 1 96 ? 10.528 4.168 -0.837 1.00 96.75 96 ALA A C 1
ATOM 728 O O . ALA A 1 96 ? 9.421 3.621 -0.843 1.00 96.75 96 ALA A O 1
ATOM 729 N N . GLU A 1 97 ? 10.835 5.172 -0.012 1.00 98.00 97 GLU A N 1
ATOM 730 C CA . GLU A 1 97 ? 9.874 5.765 0.920 1.00 98.00 97 GLU A CA 1
ATOM 731 C C . GLU A 1 97 ? 8.697 6.409 0.175 1.00 98.00 97 GLU A C 1
ATOM 733 O O . GLU A 1 97 ? 7.549 6.211 0.560 1.00 98.00 97 GLU A O 1
ATOM 738 N N . HIS A 1 98 ? 8.948 7.113 -0.934 1.00 97.81 98 HIS A N 1
ATOM 739 C CA . HIS A 1 98 ? 7.898 7.713 -1.759 1.00 97.81 98 HIS A CA 1
ATOM 740 C C . HIS A 1 98 ? 6.930 6.649 -2.295 1.00 97.81 98 HIS A C 1
ATOM 742 O O . HIS A 1 98 ? 5.716 6.801 -2.154 1.00 97.81 98 HIS A O 1
ATOM 748 N N . LEU A 1 99 ? 7.434 5.545 -2.858 1.00 98.06 99 LEU A N 1
ATOM 749 C CA . LEU A 1 99 ? 6.570 4.459 -3.321 1.00 98.06 99 LEU A CA 1
ATOM 750 C C . LEU A 1 99 ? 5.774 3.837 -2.161 1.00 98.06 99 LEU A C 1
ATOM 752 O O . LEU A 1 99 ? 4.570 3.633 -2.304 1.00 98.06 99 LEU A O 1
ATOM 756 N N . ALA A 1 100 ? 6.409 3.569 -1.015 1.00 98.31 100 ALA A N 1
ATOM 757 C CA . ALA A 1 100 ? 5.720 3.025 0.157 1.00 98.31 100 ALA A CA 1
ATOM 758 C C . ALA A 1 100 ? 4.615 3.968 0.666 1.00 98.31 100 ALA A C 1
ATOM 760 O O . ALA A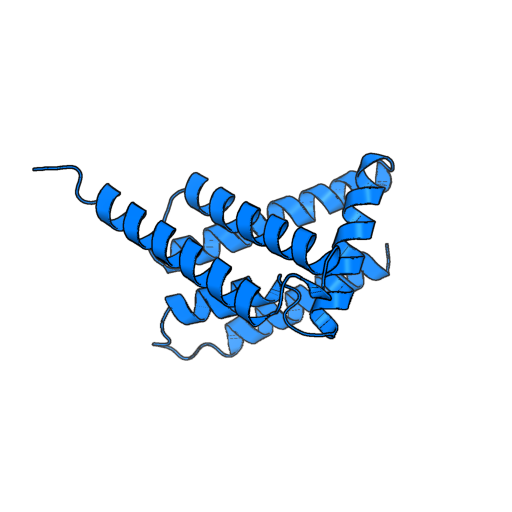 1 100 ? 3.486 3.528 0.872 1.00 98.31 100 ALA A O 1
ATOM 761 N N . ALA A 1 101 ? 4.898 5.267 0.773 1.00 98.25 101 ALA A N 1
ATOM 762 C CA . ALA A 1 101 ? 3.939 6.278 1.209 1.00 98.25 101 ALA A CA 1
ATOM 763 C C . ALA A 1 101 ? 2.741 6.412 0.254 1.00 98.25 101 ALA A C 1
ATOM 765 O O . ALA A 1 101 ? 1.606 6.593 0.698 1.00 98.25 101 ALA A O 1
ATOM 766 N N . VAL A 1 102 ? 2.965 6.288 -1.059 1.00 98.31 102 VAL A N 1
ATOM 767 C CA . VAL A 1 102 ? 1.882 6.258 -2.056 1.00 98.31 102 VAL A CA 1
ATOM 768 C C . VAL A 1 102 ? 1.003 5.026 -1.870 1.00 98.31 102 VAL A C 1
ATOM 770 O O . VAL A 1 102 ? -0.221 5.143 -1.925 1.00 98.31 102 VAL A O 1
ATOM 773 N N . LEU A 1 103 ? 1.602 3.856 -1.630 1.00 98.31 103 LEU A N 1
ATOM 774 C CA . LEU A 1 103 ? 0.853 2.626 -1.367 1.00 98.31 103 LEU A CA 1
ATOM 775 C C . LEU A 1 103 ? 0.027 2.743 -0.081 1.00 98.31 103 LEU A C 1
ATOM 777 O O . LEU A 1 103 ? -1.172 2.478 -0.124 1.00 98.31 103 LEU A O 1
ATOM 781 N N . ASP A 1 104 ? 0.623 3.223 1.014 1.00 98.00 104 ASP A N 1
ATOM 782 C CA . ASP A 1 104 ? -0.076 3.473 2.281 1.00 98.00 104 ASP A CA 1
ATOM 783 C C . ASP A 1 104 ? -1.260 4.438 2.085 1.00 98.00 104 ASP A C 1
ATOM 785 O O . ASP A 1 104 ? -2.381 4.164 2.520 1.00 98.00 104 ASP A O 1
ATOM 789 N N . GLY A 1 105 ? -1.039 5.554 1.383 1.00 97.81 105 GLY A N 1
ATOM 790 C CA . GLY A 1 105 ? -2.062 6.571 1.132 1.00 97.81 105 GLY A CA 1
ATOM 791 C C . GLY A 1 105 ? -3.210 6.083 0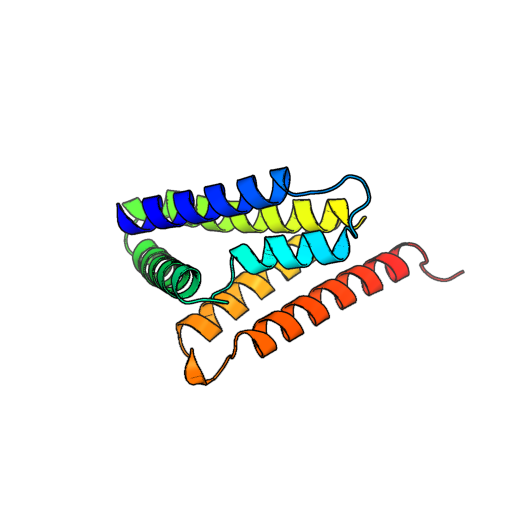.246 1.00 97.81 105 GLY A C 1
ATOM 792 O O . GLY A 1 105 ? -4.375 6.358 0.543 1.00 97.81 105 GLY A O 1
ATOM 793 N N . LEU A 1 106 ? -2.908 5.330 -0.817 1.00 98.12 106 LEU A N 1
ATOM 794 C CA . LEU A 1 106 ? -3.922 4.709 -1.674 1.00 98.12 106 LEU A CA 1
ATOM 795 C C . LEU A 1 106 ? -4.741 3.675 -0.904 1.00 98.12 106 LEU A C 1
ATOM 797 O O . LEU A 1 106 ? -5.968 3.672 -1.005 1.00 98.12 106 LEU A O 1
ATOM 801 N N . THR A 1 107 ? -4.074 2.830 -0.119 1.00 97.56 107 THR A N 1
ATOM 802 C CA . THR A 1 107 ? -4.718 1.812 0.709 1.00 97.56 107 THR A CA 1
ATOM 803 C C . THR A 1 107 ? -5.637 2.440 1.748 1.00 97.56 107 THR A C 1
ATOM 805 O O . THR A 1 107 ? -6.806 2.059 1.835 1.00 97.56 107 THR A O 1
ATOM 808 N N . LEU A 1 108 ? -5.158 3.446 2.481 1.00 97.69 108 LEU A N 1
ATOM 809 C CA . LEU A 1 108 ? -5.955 4.199 3.446 1.00 97.69 108 LEU A CA 1
ATOM 810 C C . LEU A 1 108 ? -7.167 4.860 2.776 1.00 97.69 108 LEU A C 1
ATOM 812 O O . LEU A 1 108 ? -8.301 4.670 3.216 1.00 97.69 108 LEU A O 1
ATOM 816 N N . GLY A 1 109 ? -6.937 5.616 1.699 1.00 97.38 109 GLY A N 1
ATOM 817 C CA . GLY A 1 109 ? -7.982 6.368 1.010 1.00 97.38 109 GLY A CA 1
ATOM 818 C C . GLY A 1 109 ? -9.071 5.472 0.423 1.00 97.38 109 GLY A C 1
ATOM 819 O O . GLY A 1 109 ? -10.256 5.754 0.594 1.00 97.38 109 GLY A O 1
ATOM 820 N N . ALA A 1 110 ? -8.688 4.371 -0.224 1.00 97.06 110 ALA A N 1
ATOM 821 C CA . ALA A 1 110 ? -9.635 3.434 -0.820 1.00 97.06 110 ALA A CA 1
ATOM 822 C C . ALA A 1 110 ? -10.369 2.582 0.222 1.00 97.06 110 ALA A C 1
ATOM 824 O O . ALA A 1 110 ? -11.528 2.240 0.012 1.00 97.06 110 ALA A O 1
ATOM 825 N N . THR A 1 111 ? -9.738 2.285 1.361 1.00 96.56 111 THR A N 1
ATOM 826 C CA . THR A 1 111 ? -10.400 1.580 2.471 1.00 96.56 111 THR A CA 1
ATOM 827 C C . THR A 1 111 ? -11.450 2.469 3.145 1.00 96.56 111 THR A C 1
ATOM 829 O O . THR A 1 111 ? -12.547 2.008 3.443 1.00 96.56 111 THR A O 1
ATOM 832 N N . LEU A 1 112 ? -11.152 3.757 3.353 1.00 96.81 112 LEU A N 1
ATOM 833 C CA . LEU A 1 112 ? -12.085 4.708 3.973 1.00 96.81 112 LEU A CA 1
ATOM 834 C C . LEU A 1 112 ? -13.198 5.172 3.023 1.00 96.81 112 LEU A C 1
ATOM 836 O O . LEU A 1 112 ? -14.303 5.496 3.465 1.00 96.81 112 LEU A O 1
ATOM 840 N N . HIS A 1 113 ? -12.909 5.244 1.723 1.00 95.56 113 HIS A N 1
ATOM 841 C CA . HIS A 1 113 ? -13.819 5.782 0.714 1.00 95.56 113 HIS A CA 1
ATOM 842 C C . HIS A 1 113 ? -13.878 4.898 -0.545 1.0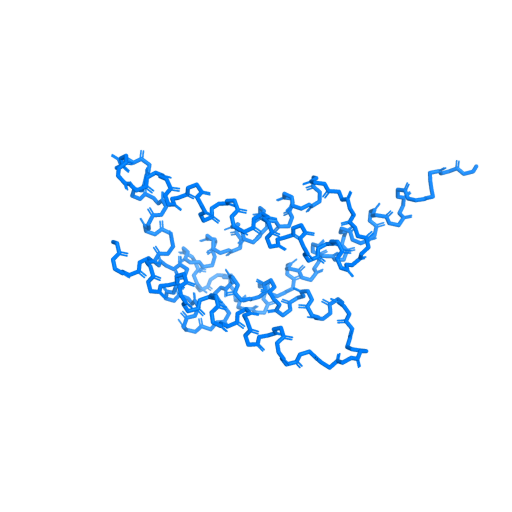0 95.56 113 HIS A C 1
ATOM 844 O O . HIS A 1 113 ? -13.556 5.373 -1.642 1.00 95.56 113 HIS A O 1
ATOM 850 N N . PRO A 1 114 ? -14.328 3.634 -0.428 1.00 91.81 114 PRO A N 1
ATOM 851 C CA . PRO A 1 114 ? -14.323 2.681 -1.542 1.00 91.81 114 PRO A CA 1
ATOM 852 C C . PRO A 1 114 ? -15.161 3.151 -2.742 1.00 91.81 114 PRO A C 1
ATOM 854 O O . PRO A 1 114 ? -14.788 2.914 -3.888 1.00 91.81 114 PRO A O 1
ATOM 857 N N . ASP A 1 115 ? -16.227 3.923 -2.507 1.00 92.00 115 ASP A N 1
ATOM 858 C CA . ASP A 1 115 ? -17.078 4.481 -3.571 1.00 92.00 115 ASP A CA 1
ATOM 859 C C . ASP A 1 115 ? -16.463 5.698 -4.288 1.00 92.00 115 ASP A C 1
ATOM 861 O O . ASP A 1 115 ? -17.015 6.201 -5.269 1.00 92.00 115 ASP A O 1
ATOM 865 N N . ARG A 1 116 ? -15.346 6.234 -3.779 1.00 92.81 116 ARG A N 1
ATOM 866 C CA . ARG A 1 116 ? -14.690 7.445 -4.307 1.00 92.81 116 ARG A CA 1
ATOM 867 C C . ARG A 1 116 ? -13.375 7.154 -5.011 1.00 92.81 116 ARG A C 1
ATOM 869 O O . ARG A 1 116 ? -12.960 7.959 -5.842 1.00 92.81 116 ARG A O 1
ATOM 876 N N . LEU A 1 117 ? -12.728 6.035 -4.692 1.00 94.44 117 LEU A N 1
ATOM 877 C CA . LEU A 1 117 ? -11.434 5.666 -5.251 1.00 94.44 117 LEU A CA 1
ATOM 878 C C . LEU A 1 117 ? -11.520 4.287 -5.910 1.00 94.44 117 LEU A C 1
ATOM 880 O O . LEU A 1 117 ? -11.274 3.259 -5.288 1.00 94.44 117 LEU A O 1
ATOM 884 N N . SER A 1 118 ? -11.893 4.283 -7.192 1.00 94.38 118 SER A N 1
ATOM 885 C CA . SER A 1 118 ? -12.061 3.045 -7.958 1.00 94.38 118 SER A CA 1
ATOM 886 C C . SER A 1 118 ? -10.732 2.294 -8.153 1.00 94.38 118 SER A C 1
ATOM 888 O O . SER A 1 118 ? -9.681 2.940 -8.244 1.00 94.38 118 SER A O 1
ATOM 890 N N . PRO A 1 119 ? -10.749 0.957 -8.330 1.00 95.88 119 PRO A N 1
ATOM 891 C CA . PRO A 1 119 ? -9.546 0.180 -8.637 1.00 95.88 119 PRO A CA 1
ATOM 892 C C . PRO A 1 119 ? -8.751 0.703 -9.841 1.00 95.88 119 PRO A C 1
ATOM 894 O O . PRO A 1 119 ? -7.522 0.661 -9.834 1.00 95.88 119 PRO A O 1
ATOM 897 N N . ASP A 1 120 ? -9.424 1.234 -10.862 1.00 96.50 120 ASP A N 1
ATOM 898 C CA . ASP A 1 120 ? -8.756 1.782 -12.046 1.00 96.50 120 ASP A CA 1
ATOM 899 C C . ASP A 1 120 ? -8.064 3.112 -11.746 1.00 96.50 120 ASP A C 1
ATOM 901 O O . ASP A 1 120 ? -6.939 3.339 -12.193 1.00 96.50 120 ASP A O 1
ATOM 905 N N . THR A 1 121 ? -8.673 3.957 -10.910 1.00 97.19 121 THR A N 1
ATOM 906 C CA . THR A 1 121 ? -8.022 5.171 -10.402 1.00 97.19 121 THR A CA 1
ATOM 907 C C . THR A 1 121 ? -6.793 4.823 -9.562 1.00 97.19 121 THR A C 1
ATOM 909 O O . THR A 1 121 ? -5.741 5.427 -9.755 1.00 97.19 121 THR A O 1
ATOM 912 N N . ILE A 1 122 ? -6.886 3.815 -8.687 1.00 97.88 122 ILE A N 1
ATOM 913 C CA . ILE A 1 122 ? -5.756 3.333 -7.876 1.00 97.88 122 ILE A CA 1
ATOM 914 C C . ILE A 1 122 ? -4.597 2.889 -8.780 1.00 97.88 122 ILE A C 1
ATOM 916 O O . ILE A 1 122 ? -3.457 3.314 -8.585 1.00 97.88 122 ILE A O 1
ATOM 920 N N . ARG A 1 123 ? -4.885 2.076 -9.806 1.00 97.75 123 ARG A N 1
ATOM 921 C CA . ARG A 1 123 ? -3.880 1.628 -10.786 1.00 97.75 123 ARG A CA 1
ATOM 922 C C . ARG A 1 123 ? -3.254 2.796 -11.544 1.00 97.75 123 ARG A C 1
ATOM 924 O O . ARG A 1 123 ? -2.039 2.809 -11.726 1.00 97.75 123 ARG A O 1
ATOM 931 N N . ALA A 1 124 ? -4.056 3.774 -11.962 1.00 97.75 124 ALA A N 1
ATOM 932 C CA . ALA A 1 124 ? -3.572 4.947 -12.685 1.00 97.75 124 ALA A CA 1
ATOM 933 C C . ALA A 1 124 ? -2.647 5.825 -11.824 1.00 97.75 124 ALA A C 1
ATOM 935 O O . ALA A 1 124 ? -1.620 6.297 -12.313 1.00 97.75 124 ALA A O 1
ATOM 936 N N . VAL A 1 125 ? -2.968 6.010 -10.538 1.00 97.94 125 VAL A N 1
ATOM 937 C CA . VAL A 1 125 ? -2.103 6.740 -9.598 1.00 97.94 125 VAL A CA 1
ATOM 938 C C . VAL A 1 125 ? -0.790 5.986 -9.385 1.00 97.94 125 VAL A C 1
ATOM 940 O O . VAL A 1 125 ? 0.275 6.579 -9.546 1.00 97.94 125 VAL A O 1
ATOM 943 N N . LEU A 1 126 ? -0.842 4.676 -9.120 1.00 97.56 126 LEU A N 1
ATOM 944 C CA . LEU A 1 126 ? 0.359 3.845 -8.985 1.00 97.56 126 LEU A CA 1
ATOM 945 C C . LEU A 1 126 ? 1.252 3.923 -10.235 1.00 97.56 126 LEU A C 1
ATOM 947 O O . LEU A 1 126 ? 2.459 4.126 -10.119 1.00 97.56 126 LEU A O 1
ATOM 951 N N . HIS A 1 127 ? 0.655 3.796 -11.424 1.00 96.62 127 HIS A N 1
ATOM 952 C CA . HIS A 1 127 ? 1.352 3.942 -12.702 1.00 96.62 127 HIS A CA 1
ATOM 953 C C . HIS A 1 127 ? 2.080 5.286 -12.787 1.00 96.62 127 HIS A C 1
ATOM 955 O O . HIS A 1 127 ? 3.286 5.321 -13.029 1.00 96.62 127 HIS A O 1
ATOM 961 N N . ARG A 1 128 ? 1.371 6.387 -12.504 1.00 97.25 128 ARG A N 1
ATOM 962 C CA . ARG A 1 128 ? 1.935 7.739 -12.547 1.00 97.25 128 ARG A CA 1
ATOM 963 C C . ARG A 1 128 ? 3.130 7.902 -11.606 1.00 97.25 128 ARG A C 1
ATOM 965 O O . ARG A 1 128 ? 4.148 8.430 -12.045 1.00 97.25 128 ARG A O 1
ATOM 972 N N . HIS A 1 129 ? 3.031 7.447 -10.356 1.00 95.88 129 HIS A N 1
ATOM 973 C CA . HIS A 1 129 ? 4.135 7.565 -9.397 1.00 95.88 129 HIS A CA 1
ATOM 974 C C . HIS A 1 129 ? 5.352 6.736 -9.811 1.00 95.88 129 HIS A C 1
ATOM 976 O O . HIS A 1 129 ? 6.470 7.242 -9.769 1.00 95.88 129 HIS A O 1
ATOM 982 N N . LEU A 1 130 ? 5.155 5.499 -10.278 1.00 94.81 130 LEU A N 1
ATOM 983 C CA . LEU A 1 130 ? 6.261 4.679 -10.779 1.00 94.81 130 LEU A CA 1
ATOM 984 C C . LEU A 1 130 ? 6.943 5.330 -11.988 1.00 94.81 130 LEU A C 1
ATOM 986 O O . LEU A 1 130 ? 8.165 5.385 -12.038 1.00 94.81 130 LEU A O 1
ATOM 990 N N . THR A 1 131 ? 6.181 5.881 -12.935 1.00 94.88 131 THR A N 1
ATOM 991 C CA . THR A 1 131 ? 6.752 6.589 -14.092 1.00 94.88 131 THR A CA 1
ATOM 992 C C . THR A 1 131 ? 7.541 7.831 -13.676 1.00 94.88 131 THR A C 1
ATOM 994 O O . THR A 1 131 ? 8.612 8.076 -14.223 1.00 94.88 131 THR A O 1
ATOM 997 N N . GLN A 1 132 ? 7.053 8.600 -12.697 1.00 92.81 132 GLN A N 1
ATOM 998 C CA . GLN A 1 132 ? 7.770 9.767 -12.170 1.00 92.81 132 GLN A CA 1
ATOM 999 C C . GLN A 1 132 ? 9.089 9.381 -11.496 1.00 92.81 132 GLN A C 1
ATOM 1001 O O . GLN A 1 132 ? 10.102 10.028 -11.742 1.00 92.81 132 GLN A O 1
ATOM 1006 N N . LEU A 1 133 ? 9.089 8.317 -10.687 1.00 92.88 133 LEU A N 1
ATOM 1007 C CA . LEU A 1 133 ? 10.297 7.816 -10.029 1.00 92.88 133 LEU A CA 1
ATOM 1008 C C . LEU A 1 133 ? 11.357 7.365 -11.043 1.00 92.88 133 LEU A C 1
ATOM 1010 O O . LEU A 1 133 ? 12.537 7.642 -10.855 1.00 92.88 133 LEU A O 1
ATOM 1014 N N . LEU A 1 134 ? 10.940 6.731 -12.142 1.00 89.88 134 LEU A N 1
ATOM 1015 C CA . LEU A 1 134 ? 11.855 6.315 -13.210 1.00 89.88 134 LEU A CA 1
ATOM 1016 C C . LEU A 1 134 ? 12.369 7.491 -14.044 1.00 89.88 134 LEU A C 1
ATOM 1018 O O . LEU A 1 134 ? 13.531 7.497 -14.435 1.00 89.88 134 LEU A O 1
ATOM 1022 N N . GLY A 1 135 ? 11.533 8.502 -14.293 1.00 85.06 135 GLY A N 1
ATOM 1023 C CA . GLY A 1 135 ? 11.963 9.733 -14.959 1.00 85.06 135 GLY A CA 1
ATOM 1024 C C . GLY A 1 135 ? 13.019 10.492 -14.152 1.00 85.06 135 GLY A C 1
ATOM 1025 O O . GLY A 1 135 ? 14.067 10.835 -14.688 1.00 85.06 135 GLY A O 1
ATOM 1026 N N . ALA A 1 136 ? 12.784 10.671 -12.849 1.00 76.62 136 ALA A N 1
ATOM 1027 C CA . ALA A 1 136 ? 13.704 11.376 -11.955 1.00 76.62 136 ALA A CA 1
ATOM 1028 C C . ALA A 1 136 ? 15.050 10.648 -11.774 1.00 76.62 136 ALA A C 1
ATOM 1030 O O . ALA A 1 136 ? 16.094 11.291 -11.658 1.00 76.62 13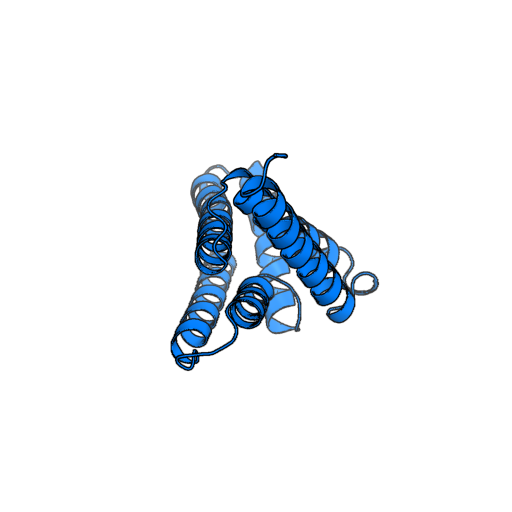6 ALA A O 1
ATOM 1031 N N . ALA A 1 137 ? 15.046 9.310 -11.778 1.00 71.88 137 ALA A N 1
ATOM 1032 C CA . ALA A 1 137 ? 16.276 8.521 -11.735 1.00 71.88 137 ALA A CA 1
ATOM 1033 C C . ALA A 1 137 ? 17.149 8.754 -12.982 1.00 71.88 137 ALA A C 1
ATOM 1035 O O . ALA A 1 137 ? 18.348 8.987 -12.856 1.00 71.88 137 ALA A O 1
ATOM 1036 N N . ASN A 1 138 ? 16.534 8.794 -14.168 1.00 69.25 138 ASN A N 1
ATOM 1037 C CA . ASN A 1 138 ? 17.244 9.046 -15.425 1.00 69.25 138 ASN A CA 1
ATOM 1038 C C . ASN A 1 138 ? 17.830 10.469 -15.501 1.00 69.25 138 ASN A C 1
ATOM 1040 O O . ASN A 1 138 ? 18.899 10.665 -16.073 1.00 69.25 138 ASN A O 1
ATOM 1044 N N . GLU A 1 139 ? 17.153 11.462 -14.917 1.00 66.69 139 GLU A N 1
ATOM 1045 C CA . GLU A 1 139 ? 17.659 12.841 -14.809 1.00 66.69 139 GLU A CA 1
ATOM 1046 C C . GLU A 1 139 ? 18.833 12.943 -13.818 1.00 66.69 139 GLU A C 1
ATOM 1048 O O . GLU A 1 139 ? 19.761 13.721 -14.024 1.00 66.69 139 GLU A O 1
ATOM 1053 N N . SER A 1 140 ? 18.840 12.111 -12.773 1.00 60.22 140 SER A N 1
ATOM 1054 C CA . SER A 1 140 ? 19.906 12.081 -11.760 1.00 60.22 140 SER A CA 1
ATOM 1055 C C . SER A 1 140 ? 21.209 11.440 -12.266 1.00 60.22 140 SER A C 1
ATOM 1057 O O . SER A 1 140 ? 22.284 11.779 -11.774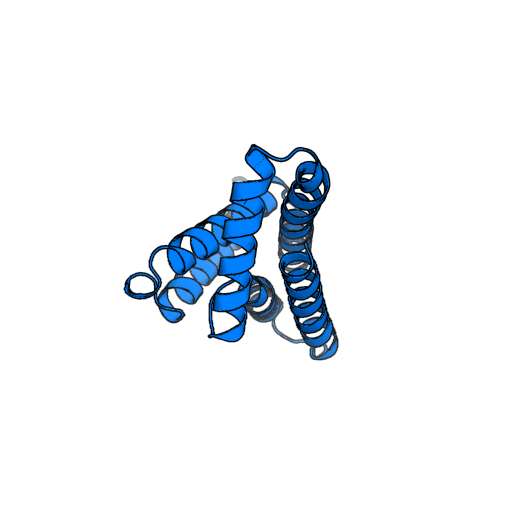 1.00 60.22 140 SER A O 1
ATOM 1059 N N . GLU A 1 141 ? 21.139 10.540 -13.256 1.00 56.62 141 GLU A N 1
ATOM 1060 C CA . GLU A 1 141 ? 22.313 9.953 -13.929 1.00 56.62 141 GLU A CA 1
ATOM 1061 C C . GLU A 1 141 ? 22.937 10.873 -14.998 1.00 56.62 141 GLU A C 1
ATOM 1063 O O . GLU A 1 141 ? 24.073 10.646 -15.416 1.00 56.62 141 GLU A O 1
ATOM 1068 N N . HIS A 1 142 ? 22.229 11.925 -15.425 1.00 50.84 142 HIS A N 1
ATOM 1069 C CA . HIS A 1 142 ? 22.719 12.953 -16.352 1.00 50.84 142 HIS A CA 1
ATOM 1070 C C . HIS A 1 142 ? 22.571 14.358 -15.738 1.00 50.84 142 HIS A C 1
ATOM 1072 O O . HIS A 1 142 ? 21.788 15.172 -16.231 1.00 50.84 142 HIS A O 1
ATOM 1078 N N . PRO A 1 143 ? 23.319 14.682 -14.666 1.00 48.56 143 PRO A N 1
ATOM 1079 C CA . PRO A 1 143 ? 23.345 16.041 -14.157 1.00 48.56 143 PRO A CA 1
ATOM 1080 C C . PRO A 1 143 ? 24.164 16.881 -15.144 1.00 48.56 143 PRO A C 1
ATOM 1082 O O . PRO A 1 143 ? 25.381 16.743 -15.175 1.00 48.56 143 PRO A O 1
ATOM 1085 N N . ASP A 1 144 ? 23.477 17.652 -15.989 1.00 48.75 144 ASP A N 1
ATOM 1086 C CA . ASP A 1 144 ? 23.973 18.700 -16.897 1.00 48.75 144 ASP A CA 1
ATOM 1087 C C . ASP A 1 144 ? 25.482 18.686 -17.242 1.00 48.75 144 ASP A C 1
ATOM 1089 O O . ASP A 1 144 ? 26.344 19.033 -16.429 1.00 48.75 144 ASP A O 1
ATOM 1093 N N . VAL A 1 145 ? 25.776 18.367 -18.511 1.00 42.78 145 VAL A N 1
ATOM 1094 C CA . VAL A 1 145 ? 27.031 18.733 -19.199 1.00 42.78 145 VAL A CA 1
ATOM 1095 C C . VAL A 1 145 ? 27.065 20.237 -19.454 1.00 42.78 145 VAL A C 1
ATOM 1097 O O . VAL A 1 145 ? 26.030 20.766 -19.919 1.00 42.78 145 VAL A O 1
#

Organism: Streptomyces malaysiensis (NCBI:txid92644)

InterPro domains:
  IPR036271 Tetracyclin repressor-like, C-terminal domain superfamily [SSF48498] (26-138)
  IPR039538 BetI-type transcriptional repressor, C-terminal [PF13977] (34-134)

Secondary structure (DSSP, 8-state):
-HHHHHHHHHHHHHHHHHHHTPPTT--HHHHHHHHHGGGS--SHHHHHHHHHHHHHHHHHTT-GGGHHHHHHHHHHHHHHHHHHHHHTT---HHHHHHHHHHHHHHHHHHHH-TTTS-HHHHHHHHHHHHHHHHHHHHHHT----

pLDDT: mean 90.0, std 11.09, range [42.78, 98.31]

Foldseek 3Di:
DVLLVVLVVVLVVVLVVLVVPDDVPPDLLVSLLSNLCSCAPLDPVNLSSLLVVVVLLVVVVPDVVSVVVNVVVLVVLLVSLCVSCVSVVHNDSVLSVQLSVLSVVNSVCCSVCVVPQHSVNSSVSNSVSSVVSSVVRVCVVCVDD

Sequence (145 aa):
MAAAREMVRRVDVRVAAQRERRHPGGDPYLVAQEVAGQFLPLDAARADETAVWLDFVAAARTDPALGEIAVELHDGLRAVAGRLLHRLGVDDPVAAEHLAAVLDGLTLGATLHPDRLSPDTIRAVLHRHLTQLLGAANESEHPDV